Protein AF-A0A3E0KDR4-F1 (afdb_monomer_lite)

pLDDT: mean 91.27, std 8.15, range [51.09, 98.25]

Radius of gyration: 16.17 Å; chains: 1; bounding box: 34×38×41 Å

Structure (mmCIF, N/CA/C/O backbone):
data_AF-A0A3E0KDR4-F1
#
_entry.id   AF-A0A3E0KDR4-F1
#
loop_
_atom_site.group_PDB
_atom_site.id
_atom_site.type_symbol
_atom_site.label_atom_id
_atom_site.label_alt_id
_atom_site.label_comp_id
_atom_site.label_asym_id
_atom_site.label_entity_id
_atom_site.label_seq_id
_atom_site.pdbx_PDB_ins_code
_atom_site.Cartn_x
_atom_site.Cartn_y
_atom_site.Cartn_z
_atom_site.occupancy
_atom_site.B_iso_or_equiv
_atom_site.auth_seq_id
_atom_site.auth_comp_id
_atom_site.auth_asym_id
_atom_site.auth_atom_id
_atom_site.pdbx_PDB_model_num
ATOM 1 N N . PRO A 1 1 ? -8.922 3.870 -9.818 1.00 51.09 1 PRO A N 1
ATOM 2 C CA . PRO A 1 1 ? -10.010 2.883 -9.581 1.00 51.09 1 PRO A CA 1
ATOM 3 C C . PRO A 1 1 ? -9.589 1.412 -9.780 1.00 51.09 1 PRO A C 1
ATOM 5 O O . PRO A 1 1 ? -9.856 0.597 -8.906 1.00 51.09 1 PRO A O 1
ATOM 8 N N . VAL A 1 2 ? -8.924 1.059 -10.894 1.00 63.91 2 VAL A N 1
ATOM 9 C CA . VAL A 1 2 ? -8.565 -0.348 -11.201 1.00 63.91 2 VAL A CA 1
ATOM 10 C C . VAL A 1 2 ? -7.427 -0.881 -10.317 1.00 63.91 2 VAL A C 1
ATOM 12 O O . VAL A 1 2 ? -7.508 -2.007 -9.827 1.00 63.91 2 VAL A O 1
ATOM 15 N N . ARG A 1 3 ? -6.403 -0.058 -10.051 1.00 83.69 3 ARG A N 1
ATOM 16 C CA . ARG A 1 3 ? -5.236 -0.439 -9.240 1.00 83.69 3 ARG A CA 1
ATOM 17 C C . ARG A 1 3 ? -5.611 -0.789 -7.799 1.00 83.69 3 ARG A C 1
ATOM 19 O O . ARG A 1 3 ? -5.241 -1.851 -7.319 1.00 83.69 3 ARG A O 1
ATOM 26 N N . THR A 1 4 ? -6.428 0.032 -7.141 1.00 88.56 4 THR A N 1
ATOM 27 C CA . THR A 1 4 ? -6.878 -0.183 -5.752 1.00 88.56 4 THR A CA 1
ATOM 28 C C . THR A 1 4 ? -7.533 -1.550 -5.539 1.00 88.56 4 THR A C 1
ATOM 30 O O . THR A 1 4 ? -7.197 -2.254 -4.591 1.00 88.56 4 THR A O 1
ATOM 33 N N . ARG A 1 5 ? -8.410 -1.982 -6.459 1.00 92.94 5 ARG A N 1
ATOM 34 C CA . ARG A 1 5 ? -9.031 -3.316 -6.399 1.00 92.94 5 ARG A CA 1
ATOM 35 C C . ARG A 1 5 ? -7.985 -4.429 -6.479 1.00 92.94 5 ARG A C 1
ATOM 37 O O . ARG A 1 5 ? -8.076 -5.401 -5.736 1.00 92.94 5 ARG A O 1
ATOM 44 N N . ARG A 1 6 ? -7.010 -4.301 -7.382 1.00 93.88 6 ARG A N 1
ATOM 45 C CA . ARG A 1 6 ? -5.929 -5.283 -7.542 1.00 93.88 6 ARG A CA 1
ATOM 46 C C . ARG A 1 6 ? -5.075 -5.369 -6.276 1.00 93.88 6 ARG A C 1
ATOM 48 O O . ARG A 1 6 ? -4.807 -6.474 -5.819 1.00 93.88 6 ARG A O 1
ATOM 55 N N . VAL A 1 7 ? -4.728 -4.227 -5.680 1.00 96.38 7 VAL A N 1
ATOM 56 C CA . VAL A 1 7 ? -3.987 -4.181 -4.409 1.00 96.38 7 VAL A CA 1
ATOM 57 C C . VAL A 1 7 ? -4.771 -4.864 -3.290 1.00 96.38 7 VAL A C 1
ATOM 59 O O . VAL A 1 7 ? -4.200 -5.693 -2.595 1.00 96.38 7 VAL A O 1
ATOM 62 N N . ALA A 1 8 ? -6.070 -4.587 -3.145 1.00 97.44 8 ALA A N 1
ATOM 63 C CA . ALA A 1 8 ? -6.896 -5.217 -2.114 1.00 97.44 8 ALA A CA 1
ATOM 64 C C . ALA A 1 8 ? -6.986 -6.744 -2.269 1.00 97.44 8 ALA A C 1
ATOM 66 O O . ALA A 1 8 ? -6.856 -7.466 -1.284 1.00 97.44 8 ALA A O 1
ATOM 67 N N . LEU A 1 9 ? -7.143 -7.240 -3.501 1.00 97.00 9 LEU A N 1
ATOM 68 C CA . LEU A 1 9 ? -7.156 -8.680 -3.780 1.00 97.00 9 LEU A CA 1
ATOM 69 C C . LEU A 1 9 ? -5.811 -9.340 -3.459 1.00 97.00 9 LEU A C 1
ATOM 71 O O . LEU A 1 9 ? -5.785 -10.390 -2.826 1.00 97.00 9 LEU A O 1
ATOM 75 N N . ILE A 1 10 ? -4.701 -8.723 -3.868 1.00 96.50 10 ILE A N 1
ATOM 76 C CA . ILE A 1 10 ? -3.361 -9.245 -3.578 1.00 96.50 10 ILE A CA 1
ATOM 77 C C . ILE A 1 10 ? -3.099 -9.221 -2.069 1.00 96.50 10 ILE A C 1
ATOM 79 O O . ILE A 1 10 ? -2.647 -10.219 -1.524 1.00 96.50 10 ILE A O 1
ATOM 83 N N . ALA A 1 11 ? -3.426 -8.125 -1.380 1.00 97.50 11 ALA A N 1
ATOM 84 C CA . ALA A 1 11 ? -3.235 -7.997 0.063 1.00 97.50 11 ALA A CA 1
ATOM 85 C C . ALA A 1 11 ? -4.016 -9.064 0.840 1.00 97.50 11 ALA A C 1
ATOM 87 O O . ALA A 1 11 ? -3.472 -9.657 1.766 1.00 97.50 11 ALA A O 1
ATOM 88 N N . TRP A 1 12 ? -5.256 -9.346 0.427 1.00 98.19 12 TRP A N 1
ATOM 89 C CA . TRP A 1 12 ? -6.049 -10.435 0.993 1.00 98.19 12 TRP A CA 1
ATOM 90 C C . TRP A 1 12 ? -5.362 -11.793 0.811 1.00 98.19 12 TRP A C 1
ATOM 92 O O . TRP A 1 12 ? -5.123 -12.488 1.794 1.00 98.19 12 TRP A O 1
ATOM 102 N N . VAL A 1 13 ? -4.975 -12.141 -0.422 1.00 96.88 13 VAL A N 1
ATOM 103 C CA . VAL A 1 13 ? -4.317 -13.425 -0.723 1.00 96.88 13 VAL A CA 1
ATOM 104 C C . VAL A 1 13 ? -3.012 -13.592 0.059 1.00 96.88 13 VAL A C 1
ATOM 106 O O . VAL A 1 13 ? -2.765 -14.664 0.605 1.00 96.88 13 VAL A O 1
ATOM 109 N N . LEU A 1 14 ? -2.190 -12.542 0.143 1.00 95.81 14 LEU A N 1
ATOM 110 C CA . LEU A 1 14 ? -0.942 -12.575 0.906 1.00 95.81 14 LEU A CA 1
ATOM 111 C C . LEU A 1 14 ? -1.200 -12.749 2.409 1.00 95.81 14 LEU A C 1
ATOM 113 O O . LEU A 1 14 ? -0.516 -13.544 3.048 1.00 95.81 14 LEU A O 1
ATOM 117 N N . ALA A 1 15 ? -2.202 -12.061 2.966 1.00 97.00 15 ALA A N 1
ATOM 118 C CA . ALA A 1 15 ? -2.536 -12.156 4.387 1.00 97.00 15 ALA A CA 1
ATOM 119 C C . ALA A 1 15 ? -3.013 -13.565 4.766 1.00 97.00 15 ALA A C 1
ATOM 121 O O . ALA A 1 15 ? -2.550 -14.125 5.758 1.00 97.00 15 ALA A O 1
ATOM 122 N N . GLU A 1 16 ? -3.899 -14.149 3.955 1.00 97.19 16 GLU A N 1
ATOM 123 C CA . GLU A 1 16 ? -4.387 -15.519 4.145 1.00 97.19 16 GLU A CA 1
ATOM 124 C C . GLU A 1 16 ? -3.254 -16.539 4.017 1.00 97.19 16 GLU A C 1
ATOM 126 O O . GLU A 1 16 ? -3.129 -17.443 4.842 1.00 97.19 16 GLU A O 1
ATOM 131 N N . ALA A 1 17 ? -2.388 -16.377 3.012 1.00 95.06 17 ALA A N 1
ATOM 132 C CA . ALA A 1 17 ? -1.249 -17.264 2.817 1.00 95.06 17 ALA A CA 1
ATOM 133 C C . ALA A 1 17 ? -0.293 -17.226 4.017 1.00 95.06 17 ALA A C 1
ATOM 135 O O . ALA A 1 17 ? 0.139 -18.280 4.487 1.00 95.06 17 ALA A O 1
ATOM 136 N N . GLU A 1 18 ? 0.005 -16.036 4.540 1.00 95.44 18 GLU A N 1
ATOM 137 C CA . GLU A 1 18 ? 0.883 -15.872 5.698 1.00 95.44 18 GLU A CA 1
ATOM 138 C C . GLU A 1 18 ? 0.265 -16.460 6.974 1.00 95.44 18 GLU A C 1
ATOM 140 O O . GLU A 1 18 ? 0.936 -17.180 7.715 1.00 95.44 18 GLU A O 1
ATOM 145 N N . ASN A 1 19 ? -1.028 -16.227 7.210 1.00 95.25 19 ASN A N 1
ATOM 146 C CA . ASN A 1 19 ? -1.741 -16.813 8.346 1.00 95.25 19 ASN A CA 1
ATOM 147 C C . ASN A 1 19 ? -1.780 -18.348 8.261 1.00 95.25 19 ASN A C 1
ATOM 149 O O . ASN A 1 19 ? -1.576 -19.028 9.267 1.00 95.25 19 ASN A O 1
ATOM 153 N N . ALA A 1 20 ? -1.978 -18.906 7.062 1.00 93.56 20 ALA A N 1
ATOM 154 C CA . ALA A 1 20 ? -2.048 -20.349 6.851 1.00 93.56 20 ALA A CA 1
ATOM 155 C C . ALA A 1 20 ? -0.684 -21.052 6.953 1.00 93.56 20 ALA A C 1
ATOM 157 O O . ALA A 1 20 ? -0.605 -22.160 7.483 1.00 93.56 20 ALA A O 1
ATOM 158 N N . ARG A 1 21 ? 0.388 -20.446 6.422 1.00 90.56 21 ARG A N 1
ATOM 159 C CA . ARG A 1 21 ? 1.694 -21.113 6.256 1.00 90.56 21 ARG A CA 1
ATOM 160 C C . ARG A 1 21 ? 2.733 -20.716 7.297 1.00 90.56 21 ARG A C 1
ATOM 162 O O . ARG A 1 21 ? 3.553 -21.553 7.661 1.00 90.56 21 ARG A O 1
ATOM 169 N N . ALA A 1 22 ? 2.690 -19.484 7.798 1.00 80.50 22 ALA A N 1
ATOM 170 C CA . ALA A 1 22 ? 3.639 -18.982 8.791 1.00 80.50 22 ALA A CA 1
ATOM 171 C C . ALA A 1 22 ? 3.043 -18.878 10.203 1.00 80.50 22 ALA A C 1
ATOM 173 O O . ALA A 1 22 ? 3.681 -18.311 11.089 1.00 80.50 22 ALA A O 1
ATOM 174 N N . GLN A 1 23 ? 1.823 -19.400 10.412 1.00 73.94 23 GLN A N 1
ATOM 175 C CA . GLN A 1 23 ? 1.070 -19.281 11.670 1.00 73.94 23 GLN A CA 1
ATOM 176 C C . GLN A 1 23 ? 0.994 -17.829 12.171 1.00 73.94 23 GLN A C 1
ATOM 178 O O . GLN A 1 23 ? 0.998 -17.560 13.375 1.00 73.94 23 GLN A O 1
ATOM 183 N N . ALA A 1 24 ? 0.964 -16.875 11.237 1.00 78.94 24 ALA A N 1
ATOM 184 C CA . ALA A 1 24 ? 0.821 -15.473 11.571 1.00 78.94 24 ALA A CA 1
ATOM 185 C C . ALA A 1 24 ? -0.599 -15.191 12.096 1.00 78.94 24 ALA A C 1
ATOM 187 O O . ALA A 1 24 ? -1.547 -15.926 11.828 1.00 78.94 24 ALA A O 1
ATOM 188 N N . SER A 1 25 ? -0.741 -14.103 12.854 1.00 90.62 25 SER A N 1
ATOM 189 C CA . SER A 1 25 ? -2.033 -13.607 13.342 1.00 90.62 25 SER A CA 1
ATOM 190 C C . SER A 1 25 ? -2.335 -12.243 12.719 1.00 90.62 25 SER A C 1
ATOM 192 O O . SER A 1 25 ? -2.591 -11.262 13.425 1.00 90.62 25 SER A O 1
ATOM 194 N N . LEU A 1 26 ? -2.236 -12.153 11.390 1.00 95.25 26 LEU A N 1
ATOM 195 C CA . LEU A 1 26 ? -2.482 -10.915 10.659 1.00 95.25 26 LEU A CA 1
ATOM 196 C C . LEU A 1 26 ? -3.984 -10.590 10.617 1.00 95.25 26 LEU A C 1
ATOM 198 O O . LEU A 1 26 ? -4.787 -11.463 10.274 1.00 95.25 26 LEU A O 1
ATOM 202 N N . PRO A 1 27 ? -4.379 -9.334 10.899 1.00 95.94 27 PRO A N 1
ATOM 203 C CA . PRO A 1 27 ? -5.772 -8.904 10.851 1.00 95.94 27 PRO A CA 1
ATOM 204 C C . PRO A 1 27 ? -6.210 -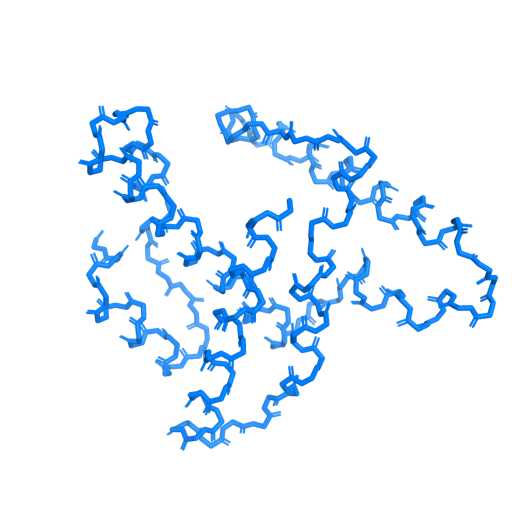8.666 9.397 1.00 95.94 27 PRO A C 1
ATOM 206 O O . PRO A 1 27 ? -6.129 -7.548 8.885 1.00 95.94 27 PRO A O 1
ATOM 209 N N . VAL A 1 28 ? -6.665 -9.727 8.727 1.00 97.38 28 VAL A N 1
ATOM 210 C CA . VAL A 1 28 ? -7.032 -9.721 7.297 1.00 97.38 28 VAL A CA 1
ATOM 211 C C . VAL A 1 28 ? -8.026 -8.602 6.957 1.00 97.38 28 VAL A C 1
ATOM 213 O O . VAL A 1 28 ? -7.797 -7.838 6.018 1.00 97.38 28 VAL A O 1
ATOM 216 N N . ASP A 1 29 ? -9.076 -8.434 7.762 1.00 97.00 29 ASP A N 1
ATOM 217 C CA . ASP A 1 29 ? -10.089 -7.390 7.558 1.00 97.00 29 ASP A CA 1
ATOM 218 C C . ASP A 1 29 ? -9.498 -5.972 7.579 1.00 97.00 29 ASP A C 1
ATOM 220 O O . ASP A 1 29 ? -9.870 -5.125 6.763 1.00 97.00 29 ASP A O 1
ATOM 224 N N . ASP A 1 30 ? -8.560 -5.701 8.494 1.00 96.75 30 ASP A N 1
ATOM 225 C CA . ASP A 1 30 ? -7.893 -4.398 8.602 1.00 96.75 30 ASP A CA 1
ATOM 226 C C . ASP A 1 30 ? -6.990 -4.137 7.389 1.00 96.75 30 ASP A C 1
ATOM 228 O O . ASP A 1 30 ? -7.022 -3.057 6.798 1.00 96.75 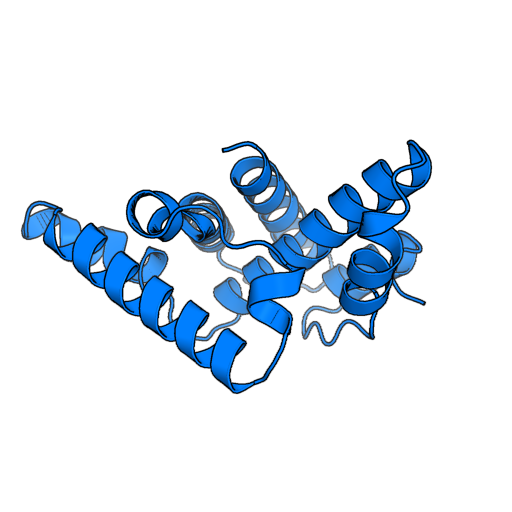30 ASP A O 1
ATOM 232 N N . ILE A 1 31 ? -6.239 -5.156 6.967 1.00 97.88 31 ILE A N 1
ATOM 233 C CA . ILE A 1 31 ? -5.371 -5.122 5.783 1.00 97.88 31 ILE A CA 1
ATOM 234 C C . ILE A 1 31 ? -6.175 -4.794 4.523 1.00 97.88 31 ILE A C 1
ATOM 236 O O . ILE A 1 31 ? -5.787 -3.917 3.747 1.00 97.88 31 ILE A O 1
ATOM 240 N N . VAL A 1 32 ? -7.312 -5.462 4.317 1.00 97.75 32 VAL A N 1
ATOM 241 C CA . VAL A 1 32 ? -8.153 -5.233 3.136 1.00 97.75 32 VAL A CA 1
ATOM 242 C C . VAL A 1 32 ? -8.736 -3.821 3.151 1.00 97.75 32 VAL A C 1
ATOM 244 O O . VAL A 1 32 ? -8.692 -3.134 2.129 1.00 97.75 32 VAL A O 1
ATOM 247 N N . ARG A 1 33 ? -9.218 -3.333 4.302 1.00 96.81 33 ARG A N 1
ATOM 248 C CA . ARG A 1 33 ? -9.728 -1.954 4.441 1.00 96.81 33 ARG A CA 1
ATOM 249 C C . ARG A 1 33 ? -8.654 -0.905 4.146 1.00 96.81 33 ARG A C 1
ATOM 251 O O . ARG A 1 33 ? -8.927 0.047 3.414 1.00 96.81 33 ARG A O 1
ATOM 258 N N . ARG A 1 34 ? -7.423 -1.106 4.633 1.00 97.19 34 ARG A N 1
ATOM 259 C CA . ARG A 1 34 ? -6.262 -0.260 4.293 1.00 97.19 34 ARG A CA 1
ATOM 260 C C . ARG A 1 34 ? -5.991 -0.255 2.794 1.00 97.19 34 ARG A C 1
ATOM 262 O O . ARG A 1 34 ? -5.879 0.811 2.195 1.00 97.19 34 ARG A O 1
ATOM 269 N N . ALA A 1 35 ? -5.940 -1.430 2.171 1.00 97.06 35 ALA A N 1
ATOM 270 C CA . ALA A 1 35 ? -5.686 -1.550 0.739 1.00 97.06 35 ALA A CA 1
ATOM 271 C C . ALA A 1 35 ? -6.771 -0.866 -0.116 1.00 97.06 35 ALA A C 1
ATOM 273 O O . ALA A 1 35 ? -6.451 -0.228 -1.120 1.00 97.06 35 ALA A O 1
ATOM 274 N N . LEU A 1 36 ? -8.040 -0.945 0.299 1.00 96.12 36 LEU A N 1
ATOM 275 C CA . LEU A 1 36 ? -9.166 -0.291 -0.376 1.00 96.12 36 LEU A CA 1
ATOM 276 C C . LEU A 1 36 ? -9.095 1.243 -0.326 1.00 96.12 36 LEU A C 1
ATOM 278 O O . LEU A 1 36 ? -9.550 1.898 -1.262 1.00 96.12 36 LEU A O 1
ATOM 282 N N . LEU A 1 37 ? -8.517 1.820 0.729 1.00 95.38 37 LEU A N 1
ATOM 283 C CA . LEU A 1 37 ? -8.398 3.274 0.901 1.00 95.38 37 LEU A CA 1
ATOM 284 C C . LEU A 1 37 ? -7.005 3.828 0.569 1.00 95.38 37 LEU A C 1
ATOM 286 O O . LEU A 1 37 ? -6.820 5.044 0.561 1.00 95.38 37 LEU A O 1
ATOM 290 N N . LEU A 1 38 ? -6.052 2.970 0.193 1.00 94.69 38 LEU A N 1
ATOM 291 C CA . LEU A 1 38 ? -4.662 3.336 -0.099 1.00 94.69 38 LEU A CA 1
ATOM 292 C C . LEU A 1 38 ? -4.527 4.499 -1.096 1.00 94.69 38 LEU A C 1
ATOM 294 O O . LEU A 1 38 ? -3.670 5.372 -0.951 1.00 94.69 38 LEU A O 1
ATOM 298 N N . GLU A 1 39 ? -5.351 4.505 -2.146 1.00 93.81 39 GLU A N 1
ATOM 299 C CA . GLU A 1 39 ? -5.326 5.543 -3.184 1.00 93.81 39 GLU A CA 1
ATOM 300 C C . GLU A 1 39 ? -6.407 6.614 -3.008 1.00 93.81 39 GLU A C 1
ATOM 302 O O . GLU A 1 39 ? -6.509 7.488 -3.865 1.00 93.81 39 GLU A O 1
ATOM 307 N N . ALA A 1 40 ? -7.168 6.608 -1.907 1.00 94.69 40 ALA A N 1
ATOM 308 C CA . ALA A 1 40 ? -8.195 7.620 -1.648 1.00 94.69 40 ALA A CA 1
ATOM 309 C C . ALA A 1 40 ? -7.667 9.068 -1.768 1.00 94.69 40 ALA A C 1
ATOM 311 O O . ALA A 1 40 ? -8.327 9.861 -2.440 1.00 94.69 40 ALA A O 1
ATOM 312 N N . PRO A 1 41 ? -6.453 9.418 -1.278 1.00 94.81 41 PRO A N 1
ATOM 313 C CA . PRO A 1 41 ? -5.899 10.771 -1.432 1.00 94.81 41 PRO A CA 1
ATOM 314 C C . PRO A 1 41 ? -5.781 11.259 -2.884 1.00 94.81 41 PRO A C 1
ATOM 316 O O . PRO A 1 41 ? -5.776 12.467 -3.123 1.00 94.81 41 PRO A O 1
ATOM 319 N N . LYS A 1 42 ? -5.745 10.348 -3.871 1.00 93.94 42 LYS A N 1
ATOM 320 C CA . LYS A 1 42 ? -5.719 10.714 -5.296 1.00 93.94 42 LYS A CA 1
ATOM 321 C C . LYS A 1 42 ? -6.996 11.396 -5.777 1.00 93.94 42 LYS A C 1
ATOM 323 O O . LYS A 1 42 ? -6.959 12.035 -6.823 1.00 93.94 42 LYS A O 1
ATOM 328 N N . ALA A 1 43 ? -8.100 11.290 -5.036 1.00 92.94 43 ALA A N 1
ATOM 329 C CA . ALA A 1 43 ? -9.307 12.063 -5.318 1.00 92.94 43 ALA A CA 1
ATOM 330 C C . ALA A 1 43 ? -9.049 13.580 -5.262 1.00 92.94 43 ALA A C 1
ATOM 332 O O . ALA A 1 43 ? -9.687 14.325 -5.995 1.00 92.94 43 ALA A O 1
ATOM 333 N N . ILE A 1 44 ? -8.087 14.013 -4.437 1.00 94.56 44 ILE A N 1
ATOM 334 C CA . ILE A 1 44 ? -7.676 15.416 -4.306 1.00 94.56 44 ILE A CA 1
ATOM 335 C C . ILE A 1 44 ? -6.408 15.688 -5.123 1.00 94.56 44 ILE A C 1
ATOM 337 O O . ILE A 1 44 ? -6.351 16.662 -5.866 1.00 94.56 44 ILE A O 1
ATOM 341 N N . THR A 1 45 ? -5.381 14.834 -5.024 1.00 93.69 45 THR A N 1
ATOM 342 C CA . THR A 1 45 ? -4.081 15.113 -5.670 1.00 93.69 45 THR A CA 1
ATOM 343 C C . THR A 1 45 ? -4.054 14.848 -7.174 1.00 93.69 45 THR A C 1
ATOM 345 O O . THR A 1 45 ? -3.091 15.229 -7.835 1.00 93.69 45 THR A O 1
ATOM 348 N N . GLY A 1 46 ? -5.038 14.120 -7.710 1.00 91.94 46 GLY A N 1
ATOM 349 C CA . GLY A 1 46 ? -4.911 13.469 -9.011 1.00 91.94 46 GLY A CA 1
ATOM 350 C C . GLY A 1 46 ? -3.843 12.369 -9.004 1.00 91.94 46 GLY A C 1
ATOM 351 O O . GLY A 1 46 ? -3.263 12.035 -7.961 1.00 91.94 46 GLY A O 1
ATOM 352 N N . ASP A 1 47 ? -3.590 11.776 -10.173 1.00 90.25 47 ASP A N 1
ATOM 353 C CA . ASP A 1 47 ? -2.490 10.824 -10.331 1.00 90.25 47 ASP A CA 1
ATOM 354 C C . ASP A 1 47 ? -1.193 11.550 -10.688 1.00 90.25 47 ASP A C 1
ATOM 356 O O . ASP A 1 47 ? -1.163 12.433 -11.543 1.00 90.25 47 ASP A O 1
ATOM 360 N N . ILE A 1 48 ? -0.110 11.147 -10.032 1.00 89.44 48 ILE A N 1
ATOM 361 C CA . ILE A 1 48 ? 1.228 11.676 -10.285 1.00 89.44 48 ILE A CA 1
ATOM 362 C C . ILE A 1 48 ? 2.031 10.546 -10.910 1.00 89.44 48 ILE A C 1
ATOM 364 O O . ILE A 1 48 ? 2.191 9.476 -10.304 1.00 89.44 48 ILE A O 1
ATOM 368 N N . LEU A 1 49 ? 2.525 10.788 -12.125 1.00 86.75 49 LEU A N 1
ATOM 369 C CA . LEU A 1 49 ? 3.258 9.801 -12.911 1.00 86.75 49 LEU A CA 1
ATOM 370 C C . LEU A 1 49 ? 4.478 9.283 -12.147 1.00 86.75 49 LEU A C 1
ATOM 372 O O . LEU A 1 49 ? 5.102 10.003 -11.362 1.00 86.75 49 LEU A O 1
ATOM 376 N N . TYR A 1 50 ? 4.822 8.015 -12.385 1.00 85.12 50 TYR A N 1
ATOM 377 C CA . TYR A 1 50 ? 5.976 7.379 -11.749 1.00 85.12 50 TYR A CA 1
ATOM 378 C C . TYR A 1 50 ? 7.265 8.171 -12.006 1.00 85.12 50 TYR A C 1
ATOM 380 O O . TYR A 1 50 ? 7.933 8.569 -11.062 1.00 85.12 50 TYR A O 1
ATOM 388 N N . VAL A 1 51 ? 7.541 8.531 -13.260 1.00 85.31 51 VAL A N 1
ATOM 389 C CA . VAL A 1 51 ? 8.738 9.315 -13.615 1.00 85.31 51 VAL A CA 1
ATOM 390 C C . VAL A 1 51 ? 8.807 10.668 -12.906 1.00 85.31 51 VAL A C 1
ATOM 392 O O . VAL A 1 51 ? 9.889 11.125 -12.565 1.00 85.31 51 VAL A O 1
ATOM 395 N N . THR A 1 52 ? 7.661 11.300 -12.635 1.00 88.38 52 THR A N 1
ATOM 396 C CA . THR A 1 52 ? 7.606 12.585 -11.929 1.00 88.38 52 THR A CA 1
ATOM 397 C C . THR A 1 52 ? 7.867 12.407 -10.439 1.00 88.38 52 THR A C 1
ATOM 399 O O . THR A 1 52 ? 8.642 13.167 -9.864 1.00 88.38 52 THR A O 1
ATOM 402 N N . LYS A 1 53 ? 7.252 11.400 -9.797 1.00 87.56 53 LYS A N 1
ATOM 403 C CA . LYS A 1 53 ? 7.434 11.178 -8.352 1.00 87.56 53 LYS A CA 1
ATOM 404 C C . LYS A 1 53 ? 8.843 10.695 -8.005 1.00 87.56 53 LYS A C 1
ATOM 406 O O . LYS A 1 53 ? 9.311 10.989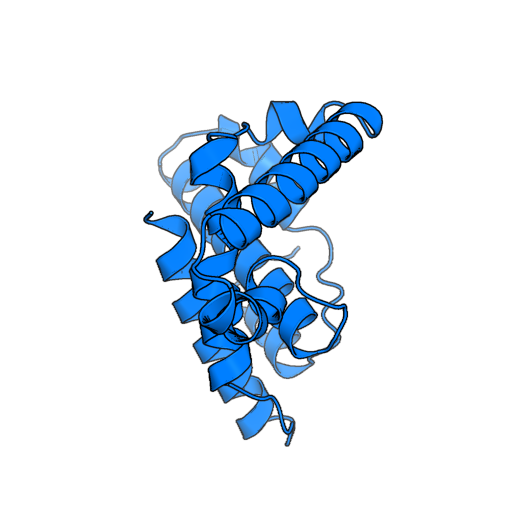 -6.913 1.00 87.56 53 LYS A O 1
ATOM 411 N N . THR A 1 54 ? 9.514 9.981 -8.912 1.00 85.56 54 THR A N 1
ATOM 412 C CA . THR A 1 54 ? 10.862 9.432 -8.689 1.00 85.56 54 THR A CA 1
ATOM 413 C C . THR A 1 54 ? 11.978 10.252 -9.339 1.00 85.56 54 THR A C 1
ATOM 415 O O . THR A 1 54 ? 13.126 9.820 -9.315 1.00 85.56 54 THR A O 1
ATOM 418 N N . ALA A 1 55 ? 11.679 11.430 -9.901 1.00 89.62 55 ALA A N 1
ATOM 419 C CA . ALA A 1 55 ? 12.674 12.269 -10.575 1.00 89.62 55 ALA A CA 1
ATOM 420 C C . ALA A 1 55 ? 13.794 12.760 -9.638 1.00 89.62 55 ALA A C 1
ATOM 422 O O . ALA A 1 55 ? 14.924 12.961 -10.074 1.00 89.62 55 ALA A O 1
ATOM 423 N N . SER A 1 56 ? 13.488 12.973 -8.355 1.00 93.12 56 SER A N 1
ATOM 424 C CA . SER A 1 56 ? 14.471 13.320 -7.326 1.00 93.12 56 SER A CA 1
ATOM 425 C C . SER A 1 56 ? 13.936 13.012 -5.919 1.00 93.12 56 SER A C 1
ATOM 427 O O . SER A 1 56 ? 12.719 12.896 -5.733 1.00 93.12 56 SER A O 1
ATOM 429 N N . PRO A 1 57 ? 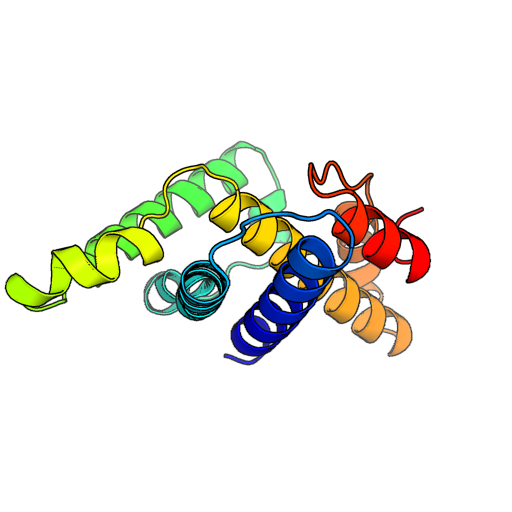14.807 12.938 -4.893 1.00 93.94 57 PRO A N 1
ATOM 430 C CA . PRO A 1 57 ? 14.366 12.815 -3.503 1.00 93.94 57 PRO A CA 1
ATOM 431 C C . PRO A 1 57 ? 13.451 13.962 -3.047 1.00 93.94 57 PRO A C 1
ATOM 433 O O . PRO A 1 57 ? 12.545 13.739 -2.245 1.00 93.94 57 PRO A O 1
ATOM 436 N N . ASP A 1 58 ? 13.659 15.180 -3.558 1.00 95.62 58 ASP A N 1
ATOM 437 C CA . ASP A 1 58 ? 12.797 16.334 -3.267 1.00 95.62 58 ASP A CA 1
ATOM 438 C C . ASP A 1 58 ? 11.404 16.179 -3.874 1.00 95.62 58 ASP A C 1
ATOM 440 O O . ASP A 1 58 ? 10.408 16.429 -3.195 1.00 95.62 58 ASP A O 1
ATOM 444 N N . MET A 1 59 ? 11.325 15.701 -5.120 1.00 94.00 59 MET A N 1
ATOM 445 C CA . MET A 1 59 ? 10.049 15.410 -5.774 1.00 94.00 59 MET A CA 1
ATOM 446 C C . MET A 1 59 ? 9.274 14.341 -5.004 1.00 94.00 59 MET A C 1
ATOM 448 O O . MET A 1 59 ? 8.088 14.522 -4.728 1.00 94.00 59 MET A O 1
ATOM 452 N N . LEU A 1 60 ? 9.951 13.269 -4.582 1.00 92.00 60 LEU A N 1
ATOM 453 C CA . LEU A 1 60 ? 9.332 12.207 -3.794 1.00 92.00 60 LEU A CA 1
ATOM 454 C C . LEU A 1 60 ? 8.779 12.740 -2.464 1.00 92.00 60 LEU A C 1
ATOM 456 O O . LEU A 1 60 ? 7.627 12.468 -2.120 1.00 92.00 60 LEU A O 1
ATOM 460 N N . ARG A 1 61 ? 9.563 13.554 -1.741 1.00 95.00 61 ARG A N 1
ATOM 461 C CA . ARG A 1 61 ? 9.112 14.217 -0.505 1.00 95.00 61 ARG A CA 1
ATOM 462 C C . ARG A 1 61 ? 7.909 15.124 -0.745 1.00 95.00 61 ARG A C 1
ATOM 464 O O . ARG A 1 61 ? 6.971 15.099 0.048 1.00 95.00 61 ARG A O 1
ATOM 471 N N . GLY A 1 62 ? 7.921 15.910 -1.820 1.00 95.62 62 GLY A N 1
ATOM 472 C CA . GLY A 1 62 ? 6.815 16.796 -2.182 1.00 95.62 62 GLY A CA 1
ATOM 473 C C . GLY A 1 62 ? 5.522 16.028 -2.456 1.00 95.62 62 GLY A C 1
ATOM 474 O O . GLY A 1 62 ? 4.466 16.389 -1.935 1.00 95.62 62 GLY A O 1
ATOM 475 N N . VAL A 1 63 ? 5.612 14.921 -3.199 1.00 94.12 63 VAL A N 1
ATOM 476 C CA . VAL A 1 63 ? 4.476 14.023 -3.459 1.00 94.12 63 VAL A CA 1
ATOM 477 C C . VAL A 1 63 ? 3.928 13.435 -2.161 1.00 94.12 63 VAL A C 1
ATOM 479 O O . VAL A 1 63 ? 2.714 13.446 -1.955 1.00 94.12 63 VAL A O 1
ATOM 482 N N . GLU A 1 64 ? 4.794 12.970 -1.262 1.00 92.81 64 GLU A N 1
ATOM 483 C CA . GLU A 1 64 ? 4.362 12.403 0.019 1.00 92.81 64 GLU A CA 1
ATOM 484 C C . GLU A 1 64 ? 3.689 13.453 0.916 1.00 92.81 64 GLU A C 1
ATOM 486 O O . GLU A 1 64 ? 2.635 13.209 1.505 1.00 92.81 64 GLU A O 1
ATOM 491 N N . GLN A 1 65 ? 4.224 14.675 0.955 1.00 95.44 65 GLN A N 1
ATOM 492 C CA . GLN A 1 65 ? 3.595 15.783 1.674 1.00 95.44 65 GLN A CA 1
ATOM 493 C C . GLN A 1 65 ? 2.223 16.146 1.095 1.00 95.44 65 GLN A C 1
ATOM 495 O O . GLN A 1 65 ? 1.288 16.390 1.863 1.00 95.44 65 GLN A O 1
ATOM 500 N N . ALA A 1 66 ? 2.086 16.171 -0.233 1.00 95.19 66 ALA A N 1
ATOM 501 C CA . ALA A 1 66 ? 0.812 16.425 -0.898 1.00 95.19 66 ALA A CA 1
ATOM 502 C C . ALA A 1 66 ? -0.216 15.333 -0.566 1.00 95.19 66 ALA A C 1
ATOM 504 O O . ALA A 1 66 ? -1.335 15.654 -0.166 1.00 95.19 66 ALA A O 1
ATOM 505 N N . ARG A 1 67 ? 0.178 14.052 -0.623 1.00 94.25 67 ARG A N 1
ATOM 506 C CA . ARG A 1 67 ? -0.687 12.931 -0.216 1.00 94.25 67 ARG A CA 1
ATOM 507 C C . ARG A 1 67 ? -1.095 13.028 1.248 1.00 94.25 67 ARG A C 1
ATOM 509 O O . ARG A 1 67 ? -2.270 12.877 1.554 1.00 94.25 67 ARG A O 1
ATOM 516 N N . SER A 1 68 ? -0.160 13.350 2.140 1.00 95.31 68 SER A N 1
ATOM 517 C CA . SER A 1 68 ? -0.433 13.520 3.570 1.00 95.31 68 SER A CA 1
ATOM 518 C C . SER A 1 68 ? -1.430 14.655 3.849 1.00 95.31 68 SER A C 1
ATOM 520 O O . SER A 1 68 ? -2.279 14.530 4.733 1.00 95.31 68 SER A O 1
ATOM 522 N N . ARG A 1 69 ? -1.349 15.765 3.100 1.00 97.06 69 ARG A N 1
ATOM 523 C CA . ARG A 1 69 ? -2.325 16.867 3.173 1.00 97.06 69 ARG A CA 1
ATOM 524 C C . ARG A 1 69 ? -3.697 16.423 2.671 1.00 97.06 69 ARG A C 1
ATOM 526 O O . ARG A 1 69 ? -4.662 16.586 3.406 1.00 97.06 69 ARG A O 1
ATOM 533 N N . ALA A 1 70 ? -3.758 15.789 1.503 1.00 97.19 70 ALA A N 1
ATOM 534 C CA . ALA A 1 70 ? -4.999 15.261 0.942 1.00 97.19 70 ALA A CA 1
ATOM 535 C C . ALA A 1 70 ? -5.671 14.225 1.861 1.00 97.19 70 ALA A C 1
ATOM 537 O O . ALA A 1 70 ? -6.882 14.249 2.034 1.00 97.19 70 ALA A O 1
ATOM 538 N N . SER A 1 71 ? -4.902 13.352 2.517 1.00 96.94 71 SER A N 1
ATOM 539 C CA . SER A 1 71 ? -5.426 12.426 3.528 1.00 96.94 71 SER A CA 1
ATOM 540 C C . SER A 1 71 ? -6.098 13.137 4.704 1.00 96.94 71 SER A C 1
ATOM 542 O O . SER A 1 71 ? -7.112 12.655 5.200 1.00 96.94 71 SER A O 1
ATOM 544 N N . ARG A 1 72 ? -5.523 14.253 5.181 1.00 97.00 72 ARG A N 1
ATOM 545 C CA . ARG A 1 72 ? -6.132 15.058 6.253 1.00 97.00 72 ARG A CA 1
ATOM 546 C C . ARG A 1 72 ? -7.406 15.728 5.766 1.00 97.00 72 ARG A C 1
ATOM 548 O O . ARG A 1 72 ? -8.424 15.606 6.423 1.00 97.00 72 ARG A O 1
ATOM 555 N N . GLU A 1 73 ? -7.357 16.335 4.589 1.00 97.62 73 GLU A N 1
ATOM 556 C CA . GLU A 1 73 ? -8.512 17.005 3.998 1.00 97.62 73 GLU A CA 1
ATOM 557 C C . GLU A 1 73 ? -9.686 16.036 3.787 1.00 97.62 73 GLU A C 1
ATOM 559 O O . GLU A 1 73 ? -10.801 16.332 4.198 1.00 97.62 73 GLU A O 1
ATOM 564 N N . LEU A 1 74 ? -9.434 14.829 3.262 1.00 97.19 74 LEU A N 1
ATOM 565 C CA . LEU A 1 74 ? -10.461 13.786 3.143 1.00 97.19 74 LEU A CA 1
ATOM 566 C C . LEU A 1 74 ? -11.058 13.373 4.489 1.00 97.19 74 LEU A C 1
ATOM 568 O O . LEU A 1 74 ? -12.246 13.072 4.560 1.00 97.19 74 LEU A O 1
ATOM 572 N N . LEU A 1 75 ? -10.241 13.318 5.541 1.00 97.44 75 LEU A N 1
ATOM 573 C CA . LEU A 1 75 ? -10.712 12.983 6.880 1.00 97.44 75 LEU A CA 1
ATOM 574 C C . LEU A 1 75 ? -11.585 14.110 7.448 1.00 97.44 75 LEU A C 1
ATOM 576 O O . LEU A 1 75 ? -12.650 13.829 7.987 1.00 97.44 75 LEU A O 1
ATOM 580 N N . ASP A 1 76 ? -11.173 15.364 7.265 1.00 97.50 76 ASP A N 1
ATOM 581 C CA . ASP A 1 76 ? -11.889 16.552 7.740 1.00 97.50 76 ASP A CA 1
ATOM 582 C C . ASP A 1 76 ? -13.218 16.776 6.992 1.00 97.50 76 ASP A C 1
ATOM 584 O O . ASP A 1 76 ? -14.137 17.389 7.532 1.00 97.50 76 ASP A O 1
ATOM 588 N N . MET A 1 77 ? -13.352 16.242 5.771 1.00 97.00 77 MET A N 1
ATOM 589 C CA . MET A 1 77 ? -14.611 16.227 5.013 1.00 97.00 77 MET A CA 1
ATOM 590 C C . MET A 1 77 ? -15.662 15.259 5.584 1.00 97.00 77 MET A C 1
ATOM 592 O O . MET A 1 77 ? -16.839 15.369 5.234 1.00 97.00 77 MET A O 1
ATOM 596 N N . LEU A 1 78 ? -15.273 14.295 6.426 1.00 97.25 78 LEU A N 1
ATOM 597 C CA . LEU A 1 78 ? -16.219 13.368 7.047 1.00 97.25 78 LEU A CA 1
ATOM 598 C C . LEU A 1 78 ? -16.916 14.018 8.255 1.00 97.25 78 LEU A C 1
ATOM 600 O O . LEU A 1 78 ? -16.277 14.777 8.993 1.00 97.25 78 LEU A O 1
ATOM 604 N N . PRO A 1 79 ? -18.188 13.655 8.529 1.00 98.25 79 PRO A N 1
ATOM 605 C CA . PRO A 1 79 ? -18.842 13.981 9.793 1.00 98.25 79 PRO A CA 1
ATOM 606 C C . PRO A 1 79 ? -17.945 13.625 10.994 1.00 98.25 79 PRO A C 1
ATOM 608 O O . PRO A 1 79 ? -17.339 12.544 10.972 1.00 98.25 79 PRO A O 1
ATOM 611 N N . PRO A 1 80 ? -17.837 14.486 12.029 1.00 97.69 80 PRO A N 1
ATOM 612 C CA . PRO A 1 80 ? -16.911 14.291 13.150 1.00 97.69 80 PRO A CA 1
ATOM 613 C C . PRO A 1 80 ? -16.989 12.907 13.807 1.00 97.69 80 PRO A C 1
ATOM 615 O O . PRO A 1 80 ? -15.968 12.332 14.178 1.00 97.69 80 PRO A O 1
ATOM 618 N N . GLU A 1 81 ? -18.185 12.334 13.899 1.00 97.75 81 GLU A N 1
ATOM 619 C CA . GLU A 1 81 ? -18.450 11.010 14.461 1.00 97.75 81 GLU A CA 1
ATOM 620 C C . GLU A 1 81 ? -17.866 9.848 13.637 1.00 97.75 81 GLU A C 1
ATOM 622 O O . GLU A 1 81 ? -17.602 8.778 14.186 1.00 97.75 81 GLU A O 1
ATOM 627 N N . LEU A 1 82 ? -17.623 10.045 12.336 1.00 97.44 82 LEU A N 1
ATOM 628 C CA . LEU A 1 82 ? -17.042 9.033 11.448 1.00 97.44 82 LEU A CA 1
ATOM 629 C C . LEU A 1 82 ? -15.518 9.134 11.351 1.00 97.44 82 LEU A C 1
ATOM 631 O O . LEU A 1 82 ? -14.866 8.141 11.027 1.00 97.44 82 LEU A O 1
ATOM 635 N N . GLN A 1 83 ? -14.928 10.293 11.654 1.00 97.75 83 GLN A N 1
ATOM 636 C CA . GLN A 1 83 ? -13.482 10.502 11.528 1.00 97.75 83 GLN A CA 1
ATOM 637 C C . GLN A 1 83 ? -12.648 9.441 12.273 1.00 97.75 83 GLN A C 1
ATOM 639 O O . GLN A 1 83 ? -11.728 8.887 11.662 1.00 97.75 83 GLN A O 1
ATOM 644 N N . PRO A 1 84 ? -12.967 9.044 13.525 1.00 97.44 84 PRO A N 1
ATOM 645 C CA . PRO A 1 84 ? -12.197 8.014 14.223 1.00 97.44 84 PRO A CA 1
ATOM 646 C C . PRO A 1 84 ? -12.178 6.660 13.500 1.00 97.44 84 PRO A C 1
ATOM 648 O O . PRO A 1 84 ? -11.171 5.958 13.550 1.00 97.44 84 PRO A O 1
ATOM 651 N N . ALA A 1 85 ? -13.258 6.303 12.796 1.00 96.38 85 ALA A N 1
ATOM 652 C CA . ALA A 1 85 ? -13.365 5.029 12.088 1.00 96.38 85 ALA A CA 1
ATOM 653 C C . ALA A 1 85 ? -12.523 4.984 10.800 1.00 96.38 85 ALA A C 1
ATOM 655 O O . ALA A 1 85 ? -12.069 3.912 10.405 1.00 96.38 85 ALA A O 1
ATOM 656 N N . PHE A 1 86 ? -12.294 6.131 10.150 1.00 96.88 86 PHE A N 1
ATOM 657 C CA . PHE A 1 86 ? -11.541 6.217 8.890 1.00 96.88 86 PHE A CA 1
ATOM 658 C C . PHE A 1 86 ? -10.089 6.672 9.066 1.00 96.88 86 PHE A C 1
ATOM 660 O O . PHE A 1 86 ? -9.253 6.405 8.197 1.00 96.88 86 PHE A O 1
ATOM 667 N N . ALA A 1 87 ? -9.761 7.313 10.191 1.00 96.38 87 ALA A N 1
ATOM 668 C CA . ALA A 1 87 ? -8.415 7.798 10.480 1.00 96.38 87 ALA A CA 1
ATOM 669 C C . ALA A 1 87 ? -7.314 6.726 10.310 1.00 96.38 87 ALA A C 1
ATOM 671 O O . ALA A 1 87 ? -6.311 7.046 9.670 1.00 96.38 87 ALA A O 1
ATOM 672 N N . PRO A 1 88 ? -7.479 5.460 10.759 1.00 95.56 88 PRO A N 1
ATOM 673 C CA . PRO A 1 88 ? -6.450 4.428 10.586 1.00 95.56 88 PRO A CA 1
ATOM 674 C C . PRO A 1 88 ? -6.162 4.054 9.127 1.00 95.56 88 PRO A C 1
ATOM 676 O O . PRO A 1 88 ? -5.108 3.490 8.844 1.00 95.56 88 PRO A O 1
ATOM 679 N N . TYR A 1 89 ? -7.086 4.349 8.210 1.00 95.75 89 TYR A N 1
ATOM 680 C CA . TYR A 1 89 ? -6.989 3.981 6.798 1.00 95.75 89 TYR A CA 1
ATOM 681 C C . TYR A 1 89 ? -6.544 5.149 5.916 1.00 95.75 89 TYR A C 1
ATOM 683 O O . TYR A 1 89 ? -5.805 4.949 4.957 1.00 95.75 89 TYR A O 1
ATOM 691 N N . LEU A 1 90 ? -6.962 6.375 6.249 1.00 95.56 90 LEU A N 1
ATOM 692 C CA . LEU A 1 90 ? -6.522 7.590 5.553 1.00 95.56 90 LEU A CA 1
ATOM 693 C C . LEU A 1 90 ? -5.157 8.078 6.051 1.00 95.56 90 LEU A C 1
ATOM 695 O O . LEU A 1 90 ? -4.418 8.726 5.308 1.00 95.56 90 LEU A O 1
ATOM 699 N N . ARG A 1 91 ? -4.810 7.765 7.303 1.00 94.00 91 ARG A N 1
ATOM 700 C CA . ARG A 1 91 ? -3.536 8.100 7.947 1.00 94.00 91 ARG A CA 1
ATOM 701 C C . ARG A 1 91 ? -2.957 6.853 8.627 1.00 94.00 91 ARG A C 1
ATOM 703 O O . ARG A 1 91 ? -2.921 6.788 9.858 1.00 94.00 91 ARG A O 1
ATOM 710 N N . PRO A 1 92 ? -2.533 5.851 7.842 1.00 89.50 92 PRO A N 1
ATOM 711 C CA . PRO A 1 92 ? -2.074 4.591 8.394 1.00 89.50 92 PRO A CA 1
ATOM 712 C C . PRO A 1 92 ? -0.830 4.768 9.263 1.00 89.50 92 PRO A C 1
ATOM 714 O O . PRO A 1 92 ? 0.119 5.466 8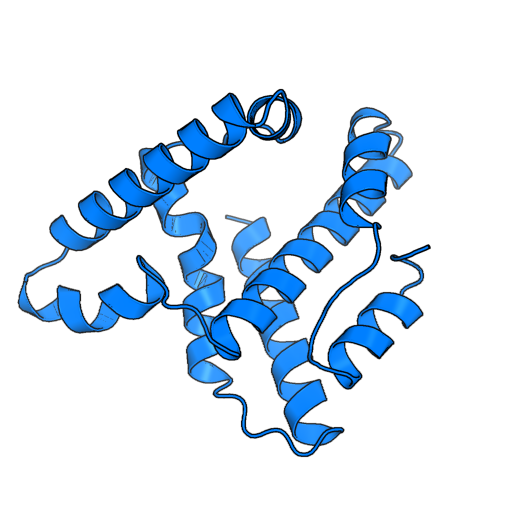.908 1.00 89.50 92 PRO A O 1
ATOM 717 N N . LEU A 1 93 ? -0.841 4.101 10.417 1.00 89.56 93 LEU A N 1
ATOM 718 C CA . LEU A 1 93 ? 0.334 3.970 11.270 1.00 89.56 93 LEU A CA 1
ATOM 719 C C . LEU A 1 93 ? 1.225 2.812 10.792 1.00 89.56 93 LEU A C 1
ATOM 721 O O . LEU A 1 93 ? 0.697 1.810 10.295 1.00 89.56 93 LEU A O 1
ATOM 725 N N . PRO A 1 94 ? 2.554 2.904 10.988 1.00 92.94 94 PRO A N 1
ATOM 726 C CA . PRO A 1 94 ? 3.465 1.800 10.715 1.00 92.94 94 PRO A CA 1
ATOM 727 C C . PRO A 1 94 ? 3.072 0.536 11.488 1.00 92.94 94 PRO A C 1
ATOM 729 O O . PRO A 1 94 ? 2.750 0.590 12.673 1.00 92.94 94 PRO A O 1
ATOM 732 N N . GLY A 1 95 ? 3.140 -0.621 10.834 1.00 93.94 95 GLY A N 1
ATOM 733 C CA . GLY A 1 95 ? 2.771 -1.897 11.442 1.00 93.94 95 GLY A CA 1
ATOM 734 C C . GLY A 1 95 ? 2.825 -3.047 10.444 1.00 93.94 95 GLY A C 1
ATOM 735 O O . GLY A 1 95 ? 3.134 -2.840 9.273 1.00 93.94 95 GLY A O 1
ATOM 736 N N . GLN A 1 96 ? 2.536 -4.267 10.902 1.00 94.25 96 GLN A N 1
ATOM 737 C CA . GLN A 1 96 ? 2.512 -5.442 10.022 1.00 94.25 96 GLN A CA 1
ATOM 738 C C . GLN A 1 96 ? 1.449 -5.305 8.925 1.00 94.25 96 GLN A C 1
ATOM 740 O O . GLN A 1 96 ? 1.765 -5.514 7.759 1.00 94.25 96 GLN A O 1
ATOM 745 N N . ALA A 1 97 ? 0.235 -4.872 9.279 1.00 95.50 97 ALA A N 1
ATOM 746 C CA . ALA A 1 97 ? -0.838 -4.664 8.310 1.00 95.50 97 ALA A CA 1
ATOM 747 C C . ALA A 1 97 ? -0.435 -3.673 7.206 1.00 95.50 97 ALA A C 1
ATOM 749 O O . ALA A 1 97 ? -0.592 -3.964 6.026 1.00 95.50 97 ALA A O 1
ATOM 750 N N . GLU A 1 98 ? 0.158 -2.536 7.585 1.00 95.25 98 GLU A N 1
ATOM 751 C CA . GLU A 1 98 ? 0.633 -1.541 6.621 1.00 95.25 98 GLU A CA 1
ATOM 752 C C . GLU A 1 98 ? 1.755 -2.089 5.733 1.00 95.25 98 GLU A C 1
ATOM 754 O O . GLU A 1 98 ? 1.712 -1.920 4.519 1.00 95.25 98 GLU A O 1
ATOM 759 N N . ARG A 1 99 ? 2.731 -2.805 6.309 1.00 94.75 99 ARG A N 1
ATOM 760 C CA . ARG A 1 99 ? 3.816 -3.423 5.529 1.00 94.75 99 ARG A CA 1
ATOM 761 C C . ARG A 1 99 ? 3.283 -4.402 4.485 1.00 94.75 99 ARG A C 1
ATOM 763 O O . ARG A 1 99 ? 3.717 -4.346 3.341 1.00 94.75 99 ARG A O 1
ATOM 770 N N . LEU A 1 100 ? 2.303 -5.230 4.845 1.00 95.88 100 LEU A N 1
ATOM 771 C CA . LEU A 1 100 ? 1.714 -6.182 3.906 1.00 95.88 100 LEU A CA 1
ATOM 772 C C . LEU A 1 100 ? 0.954 -5.467 2.773 1.00 95.88 100 LEU A C 1
ATOM 774 O O . LEU A 1 100 ? 1.018 -5.882 1.617 1.00 95.88 100 LEU A O 1
ATOM 778 N N . VAL A 1 101 ? 0.270 -4.356 3.072 1.00 96.75 101 VAL A N 1
ATOM 779 C CA . VAL A 1 101 ? -0.383 -3.521 2.047 1.00 96.75 101 VAL A CA 1
ATOM 780 C C . VAL A 1 101 ? 0.645 -2.894 1.102 1.00 96.75 101 VAL A C 1
ATOM 782 O O . VAL A 1 101 ? 0.393 -2.822 -0.103 1.00 96.75 101 VAL A O 1
ATOM 785 N N . GLN A 1 102 ? 1.812 -2.480 1.605 1.00 93.69 102 GLN A N 1
ATOM 786 C CA . GLN A 1 102 ? 2.901 -1.978 0.762 1.00 93.69 102 GLN A CA 1
ATOM 787 C C . GLN A 1 102 ? 3.487 -3.079 -0.133 1.00 93.69 102 GLN A C 1
ATOM 789 O O . GLN A 1 102 ? 3.660 -2.845 -1.331 1.00 93.69 102 GLN A O 1
ATOM 794 N N . ASP A 1 103 ? 3.692 -4.290 0.394 1.00 94.06 103 ASP A N 1
ATOM 795 C CA . ASP A 1 103 ? 4.119 -5.455 -0.397 1.00 94.06 103 ASP A CA 1
ATOM 796 C C . ASP A 1 103 ? 3.105 -5.772 -1.510 1.00 94.06 103 ASP A C 1
ATOM 798 O O . ASP A 1 103 ? 3.471 -5.926 -2.679 1.00 94.06 103 ASP A O 1
ATOM 802 N N . ALA A 1 104 ? 1.809 -5.765 -1.186 1.00 95.06 104 ALA A N 1
ATOM 803 C CA . ALA A 1 104 ? 0.737 -5.962 -2.159 1.00 95.06 104 ALA A CA 1
ATOM 804 C C . ALA A 1 104 ? 0.676 -4.847 -3.219 1.00 95.06 104 ALA A C 1
ATOM 806 O O . ALA A 1 104 ? 0.489 -5.120 -4.407 1.00 95.06 104 ALA A O 1
ATOM 807 N N . SER A 1 105 ? 0.848 -3.587 -2.809 1.00 94.00 105 SER A N 1
ATOM 808 C CA . SER A 1 105 ? 0.879 -2.410 -3.691 1.00 94.00 105 SER A CA 1
ATOM 809 C C . SER A 1 105 ? 2.045 -2.465 -4.676 1.00 94.00 105 SER A C 1
ATOM 811 O O . SER A 1 105 ? 1.886 -2.142 -5.862 1.00 94.00 105 SER A O 1
ATOM 813 N N . ARG A 1 106 ? 3.206 -2.920 -4.195 1.00 91.06 106 ARG A N 1
ATOM 814 C CA . ARG A 1 106 ? 4.398 -3.152 -5.005 1.00 91.06 106 ARG A CA 1
ATOM 815 C C . ARG A 1 106 ? 4.167 -4.270 -6.013 1.00 91.06 106 ARG A C 1
ATOM 817 O O . ARG A 1 106 ? 4.342 -4.035 -7.204 1.00 91.06 106 ARG A O 1
ATOM 824 N N . LEU A 1 107 ? 3.700 -5.437 -5.563 1.00 91.88 107 LEU A N 1
ATOM 825 C CA . LEU A 1 107 ? 3.413 -6.579 -6.434 1.00 91.88 107 LEU A CA 1
ATOM 826 C C . LEU A 1 107 ? 2.376 -6.228 -7.515 1.00 91.88 107 LEU A C 1
ATOM 828 O O . LEU A 1 107 ? 2.568 -6.562 -8.684 1.00 91.88 107 LEU A O 1
ATOM 832 N N . ALA A 1 108 ? 1.318 -5.491 -7.161 1.00 92.88 108 ALA A N 1
ATOM 833 C CA . ALA A 1 108 ? 0.350 -4.983 -8.133 1.00 92.88 108 ALA A CA 1
ATO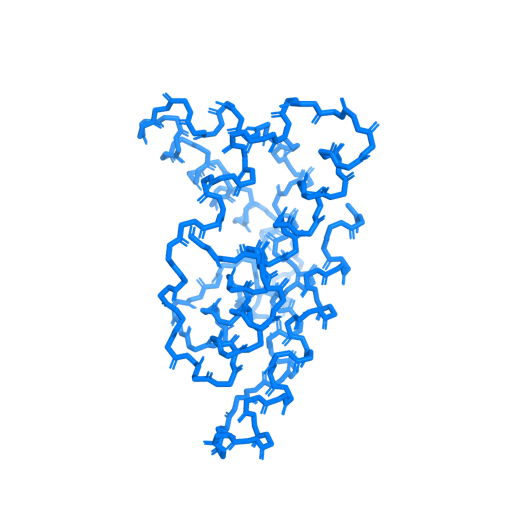M 834 C C . ALA A 1 108 ? 1.017 -4.101 -9.201 1.00 92.88 108 ALA A C 1
ATOM 836 O O . ALA A 1 108 ? 0.729 -4.258 -10.387 1.00 92.88 108 ALA A O 1
ATOM 837 N N . GLY A 1 109 ? 1.926 -3.211 -8.786 1.00 90.88 109 GLY A N 1
ATOM 838 C CA . GLY A 1 109 ? 2.711 -2.371 -9.691 1.00 90.88 109 GLY A CA 1
ATOM 839 C C . GLY A 1 109 ? 3.642 -3.178 -10.601 1.00 90.88 109 GLY A C 1
ATOM 840 O O . GLY A 1 109 ? 3.703 -2.894 -11.794 1.00 90.88 109 GLY A O 1
ATOM 841 N N . CYS A 1 110 ? 4.311 -4.213 -10.078 1.00 90.62 110 CYS A N 1
ATOM 842 C CA . CYS A 1 110 ? 5.144 -5.114 -10.883 1.00 90.62 110 CYS A CA 1
ATOM 843 C C . CYS A 1 110 ? 4.323 -5.816 -11.967 1.00 90.62 110 CYS A C 1
ATOM 845 O O . CYS A 1 110 ? 4.745 -5.877 -13.118 1.00 90.62 110 CYS A O 1
ATOM 847 N N . LEU A 1 111 ? 3.148 -6.342 -11.608 1.00 90.88 111 LEU A N 1
ATOM 848 C CA . LEU A 1 111 ? 2.262 -7.031 -12.547 1.00 90.88 111 LEU A CA 1
ATOM 849 C C . LEU A 1 111 ? 1.753 -6.086 -13.640 1.00 90.88 111 LEU A C 1
ATOM 851 O O . LEU A 1 111 ? 1.762 -6.457 -14.811 1.00 90.88 111 LEU A O 1
ATOM 855 N N . GLU A 1 112 ? 1.348 -4.869 -13.271 1.00 90.81 112 GLU A N 1
ATOM 856 C CA . GLU A 1 112 ? 0.933 -3.832 -14.223 1.00 90.81 112 GLU A CA 1
ATOM 857 C C . GLU A 1 112 ? 2.074 -3.480 -15.189 1.00 90.81 112 GLU A C 1
ATOM 859 O O . GLU A 1 112 ? 1.896 -3.570 -16.403 1.00 90.81 112 GLU A O 1
ATOM 864 N N . ALA A 1 113 ? 3.264 -3.170 -14.668 1.00 91.56 113 ALA A N 1
ATOM 865 C CA . ALA A 1 113 ? 4.420 -2.819 -15.489 1.00 91.56 113 ALA A CA 1
ATOM 866 C C . ALA A 1 113 ? 4.871 -3.977 -16.396 1.00 91.56 113 ALA A C 1
ATOM 868 O O . ALA A 1 113 ? 5.176 -3.763 -17.567 1.00 91.56 113 ALA A O 1
ATOM 869 N N . LEU A 1 114 ? 4.857 -5.217 -15.895 1.00 91.75 114 LEU A N 1
ATOM 870 C CA . LEU A 1 114 ? 5.170 -6.401 -16.694 1.00 91.75 114 LEU A CA 1
ATOM 871 C C . LEU A 1 114 ? 4.178 -6.595 -17.843 1.00 91.75 114 LEU A C 1
ATOM 873 O O . LEU A 1 114 ? 4.591 -6.940 -18.951 1.00 91.75 114 LEU A O 1
ATOM 877 N N . MET A 1 115 ? 2.880 -6.413 -17.589 1.00 92.38 115 MET A N 1
ATOM 878 C CA . MET A 1 115 ? 1.863 -6.528 -18.634 1.00 92.38 115 MET A CA 1
ATOM 879 C C . MET A 1 115 ? 2.069 -5.477 -19.726 1.00 92.38 115 MET A C 1
ATOM 881 O O . MET A 1 115 ? 2.049 -5.830 -20.901 1.00 92.38 115 MET A O 1
ATOM 885 N N . GLU A 1 116 ? 2.334 -4.227 -19.351 1.00 94.50 116 GLU A N 1
ATOM 886 C CA . GLU A 1 116 ? 2.622 -3.144 -20.299 1.00 94.50 116 GLU A CA 1
ATOM 887 C C . GLU A 1 116 ? 3.857 -3.445 -21.158 1.00 94.50 116 GLU A C 1
ATOM 889 O O . GLU A 1 116 ? 3.793 -3.360 -22.386 1.00 94.50 116 GLU A O 1
ATOM 894 N N . VAL A 1 117 ? 4.956 -3.903 -20.545 1.00 93.81 117 VAL A N 1
ATOM 895 C CA . VAL A 1 117 ? 6.161 -4.313 -21.286 1.00 93.81 117 VAL A CA 1
ATOM 896 C C . VAL A 1 117 ? 5.850 -5.455 -22.260 1.00 93.81 117 VAL A C 1
ATOM 898 O O . VAL A 1 117 ? 6.271 -5.408 -23.415 1.00 93.81 117 VAL A O 1
ATOM 901 N N . ARG A 1 118 ? 5.072 -6.463 -21.839 1.00 92.62 118 ARG A N 1
ATOM 902 C CA . ARG A 1 118 ? 4.664 -7.586 -22.707 1.00 92.62 118 ARG A CA 1
ATOM 903 C C . ARG A 1 118 ? 3.775 -7.158 -23.873 1.00 92.62 118 ARG A C 1
ATOM 905 O O . ARG A 1 118 ? 3.797 -7.812 -24.910 1.00 92.62 118 ARG A O 1
ATOM 912 N N . LEU A 1 119 ? 3.016 -6.077 -23.713 1.00 96.00 119 LEU A N 1
ATOM 913 C CA . LEU A 1 119 ? 2.216 -5.468 -24.777 1.00 96.00 119 LEU A CA 1
ATOM 914 C C . LEU A 1 119 ? 3.043 -4.544 -25.692 1.00 96.00 119 LEU A C 1
ATOM 916 O O . LEU A 1 119 ? 2.493 -3.954 -26.618 1.00 96.00 119 LEU A O 1
ATOM 920 N N . GLY A 1 120 ? 4.357 -4.440 -25.467 1.00 95.12 120 GLY A N 1
ATOM 921 C CA . GLY A 1 120 ? 5.285 -3.652 -26.280 1.00 95.12 120 GLY A CA 1
ATOM 922 C C . GLY A 1 120 ? 5.514 -2.226 -25.776 1.00 95.12 120 GLY A C 1
ATOM 923 O O . GLY A 1 120 ? 6.220 -1.458 -26.429 1.00 95.12 120 GLY A O 1
ATOM 924 N N . ASN A 1 121 ? 4.960 -1.854 -24.618 1.00 94.62 121 ASN A N 1
ATOM 925 C CA . ASN A 1 121 ? 5.137 -0.528 -24.039 1.00 94.62 121 ASN A CA 1
ATOM 926 C C . ASN A 1 121 ? 6.432 -0.451 -23.212 1.00 94.62 121 ASN A C 1
ATOM 928 O O . ASN A 1 121 ? 6.453 -0.664 -21.997 1.00 94.62 121 ASN A O 1
ATOM 932 N N . THR A 1 122 ? 7.537 -0.126 -23.882 1.00 91.56 122 THR A N 1
ATOM 933 C CA . THR A 1 122 ? 8.880 -0.087 -23.278 1.00 91.56 122 THR A CA 1
ATOM 934 C C . THR A 1 122 ? 9.072 1.027 -22.244 1.00 91.56 122 THR A C 1
ATOM 936 O O . THR A 1 122 ? 10.011 0.952 -21.453 1.00 91.56 122 THR A O 1
ATOM 939 N N . TYR A 1 123 ? 8.163 2.010 -22.164 1.00 90.44 123 TYR A N 1
ATOM 940 C CA . TYR A 1 123 ? 8.158 3.034 -21.107 1.00 90.44 123 TYR A CA 1
ATOM 941 C C . TYR A 1 123 ? 8.121 2.423 -19.696 1.00 90.44 123 TYR A C 1
ATOM 943 O O . TYR A 1 123 ? 8.681 2.987 -18.756 1.00 90.44 123 TYR A O 1
ATOM 951 N N . PHE A 1 124 ? 7.494 1.252 -19.546 1.00 92.00 124 PHE A N 1
ATOM 952 C CA . PHE A 1 124 ? 7.358 0.567 -18.261 1.00 92.00 124 PHE A CA 1
ATOM 953 C C . PHE A 1 124 ? 8.564 -0.286 -17.873 1.00 92.00 124 PHE A C 1
ATOM 955 O O . PHE A 1 124 ? 8.623 -0.720 -16.726 1.00 92.00 124 PHE A O 1
ATOM 962 N N . GLN A 1 125 ? 9.539 -0.496 -18.762 1.00 91.69 125 GLN A N 1
ATOM 963 C CA . GLN A 1 125 ? 10.734 -1.282 -18.450 1.00 91.69 125 GLN A CA 1
ATOM 964 C C . GLN A 1 125 ? 11.501 -0.740 -17.226 1.00 91.69 125 GLN A C 1
ATOM 966 O O . GLN A 1 125 ? 11.648 -1.489 -16.263 1.00 91.69 125 GLN A O 1
ATOM 971 N N . PRO A 1 126 ? 11.894 0.551 -17.162 1.00 89.38 126 PRO A N 1
ATOM 972 C CA . PRO A 1 126 ? 12.585 1.078 -15.981 1.00 89.38 126 PRO A CA 1
ATOM 973 C C . PRO A 1 126 ? 11.717 1.062 -14.713 1.00 89.38 126 PRO A C 1
ATOM 975 O O . PRO A 1 126 ? 12.239 0.937 -13.609 1.00 89.38 126 PRO A O 1
ATOM 978 N N . ILE A 1 127 ? 10.391 1.176 -14.854 1.00 89.75 127 ILE A N 1
ATOM 979 C CA . ILE A 1 127 ? 9.448 1.095 -13.727 1.00 89.75 127 ILE A CA 1
ATOM 980 C C . ILE A 1 127 ? 9.429 -0.328 -13.173 1.00 89.75 127 ILE A C 1
ATOM 982 O O . ILE A 1 127 ? 9.482 -0.521 -11.961 1.00 89.75 127 ILE A O 1
ATOM 986 N N . LEU A 1 128 ? 9.354 -1.316 -14.066 1.00 89.75 128 LEU A N 1
ATOM 987 C CA . LEU A 1 128 ? 9.410 -2.722 -13.716 1.00 89.75 128 LEU A CA 1
ATOM 988 C C . LEU A 1 128 ? 10.719 -3.013 -12.988 1.00 89.75 128 LEU A C 1
ATOM 990 O O . LEU A 1 128 ? 10.657 -3.495 -11.866 1.00 89.75 128 LEU A O 1
ATOM 994 N N . ASP A 1 129 ? 11.863 -2.648 -13.566 1.00 88.94 129 ASP A N 1
ATOM 995 C CA . ASP A 1 129 ? 13.187 -2.915 -12.992 1.00 88.94 129 ASP A CA 1
ATOM 996 C C . ASP A 1 129 ? 13.334 -2.313 -11.585 1.00 88.94 129 ASP A C 1
ATOM 998 O O . ASP A 1 129 ? 13.713 -3.015 -10.649 1.00 88.94 129 ASP A O 1
ATOM 1002 N N . ALA A 1 130 ? 12.912 -1.061 -11.390 1.00 86.56 130 ALA A N 1
ATOM 1003 C CA . ALA A 1 130 ? 12.918 -0.427 -10.072 1.00 86.56 130 ALA A CA 1
ATOM 1004 C C . ALA A 1 130 ? 11.979 -1.125 -9.068 1.00 86.56 130 ALA A C 1
ATOM 1006 O O . ALA A 1 130 ? 12.290 -1.252 -7.884 1.00 86.56 130 ALA A O 1
ATOM 1007 N N . LEU A 1 131 ? 10.815 -1.604 -9.516 1.00 86.25 131 LEU A N 1
ATOM 1008 C CA . LEU A 1 131 ? 9.898 -2.355 -8.659 1.00 86.25 131 LEU A CA 1
ATOM 1009 C C . LEU A 1 131 ? 10.379 -3.792 -8.395 1.00 86.25 131 LEU A C 1
ATOM 1011 O O . LEU A 1 131 ? 10.002 -4.346 -7.360 1.00 86.25 131 LEU A O 1
ATOM 1015 N N . ARG A 1 132 ? 11.226 -4.367 -9.260 1.00 83.56 132 ARG A N 1
ATOM 1016 C CA . ARG A 1 132 ? 11.828 -5.703 -9.116 1.00 83.56 132 ARG A CA 1
ATOM 1017 C C . ARG A 1 132 ? 12.988 -5.771 -8.131 1.00 83.56 132 ARG A C 1
ATOM 1019 O O . ARG A 1 132 ? 13.310 -6.875 -7.706 1.00 83.56 132 ARG A O 1
ATOM 1026 N N . GLU A 1 133 ? 13.601 -4.644 -7.759 1.00 79.38 133 GLU A N 1
ATOM 1027 C CA . GLU A 1 133 ? 14.695 -4.646 -6.777 1.00 79.38 133 GLU A CA 1
ATOM 1028 C C . GLU A 1 133 ? 14.299 -5.405 -5.496 1.00 79.38 133 GLU A C 1
ATOM 1030 O O . GLU A 1 133 ? 13.125 -5.467 -5.135 1.00 79.38 133 GLU A O 1
ATOM 1035 N N . ARG A 1 134 ? 15.268 -6.002 -4.795 1.00 66.31 134 ARG A N 1
ATOM 1036 C CA . ARG A 1 134 ? 15.030 -6.992 -3.728 1.00 66.31 134 ARG A CA 1
ATOM 1037 C C . ARG A 1 134 ? 13.853 -6.647 -2.798 1.00 66.31 134 ARG A C 1
ATOM 1039 O O . ARG A 1 134 ? 13.767 -5.555 -2.231 1.00 66.31 134 ARG A O 1
ATOM 1046 N N . VAL A 1 135 ? 12.952 -7.613 -2.626 1.00 68.88 135 VAL A N 1
ATOM 1047 C CA . VAL A 1 135 ? 11.774 -7.495 -1.760 1.00 68.88 135 VAL A CA 1
ATOM 1048 C C . VAL A 1 135 ? 12.181 -7.749 -0.314 1.00 68.88 135 VAL A C 1
ATOM 1050 O O . VAL A 1 135 ? 12.397 -8.885 0.099 1.00 68.88 135 VAL A O 1
ATOM 1053 N N . ASP A 1 136 ? 12.278 -6.675 0.467 1.00 80.12 136 ASP A N 1
ATOM 1054 C CA . ASP A 1 136 ? 12.549 -6.728 1.908 1.00 80.12 136 ASP A CA 1
ATOM 1055 C C . ASP A 1 136 ? 11.254 -6.916 2.715 1.00 80.12 136 ASP A C 1
ATOM 1057 O O . ASP A 1 136 ? 10.923 -6.148 3.619 1.00 80.12 136 ASP A O 1
ATOM 1061 N N . SER A 1 137 ? 10.463 -7.923 2.333 1.00 87.25 137 SER A N 1
ATOM 1062 C CA . SER A 1 137 ? 9.240 -8.254 3.062 1.00 87.25 137 SER A CA 1
ATOM 1063 C C . SER A 1 137 ? 9.598 -9.010 4.347 1.00 87.25 137 SER A C 1
ATOM 1065 O O . SER A 1 137 ? 10.348 -9.994 4.281 1.00 87.25 137 SER A O 1
ATOM 1067 N N . PRO A 1 138 ? 9.061 -8.622 5.521 1.00 89.81 138 PRO A N 1
ATOM 1068 C CA . PRO A 1 138 ? 9.252 -9.364 6.767 1.00 89.81 138 PRO A CA 1
ATOM 1069 C C . PRO A 1 138 ? 8.413 -10.653 6.824 1.00 89.81 138 PRO A C 1
ATOM 1071 O O . PRO A 1 138 ? 8.487 -11.381 7.811 1.00 89.81 138 PRO A O 1
ATOM 1074 N N . PHE A 1 139 ? 7.597 -10.910 5.801 1.00 93.00 139 PHE A N 1
ATOM 1075 C CA . PHE A 1 139 ? 6.635 -11.999 5.730 1.00 93.00 139 PHE A CA 1
ATOM 1076 C C . PHE A 1 139 ? 7.202 -13.124 4.845 1.00 93.00 139 PHE A C 1
ATOM 1078 O O . PHE A 1 139 ? 7.318 -12.937 3.629 1.00 93.00 139 PHE A O 1
ATOM 1085 N N . PRO A 1 140 ? 7.635 -14.263 5.419 1.00 92.19 140 PRO A N 1
ATOM 1086 C CA . PRO A 1 140 ? 8.324 -15.309 4.665 1.00 92.19 140 PRO A CA 1
ATOM 1087 C C . PRO A 1 140 ? 7.458 -15.902 3.551 1.00 92.19 140 PRO A C 1
ATOM 1089 O O . PRO A 1 140 ? 7.946 -16.058 2.433 1.00 92.19 140 PRO A O 1
ATOM 1092 N N . THR A 1 141 ? 6.171 -16.155 3.805 1.00 91.56 141 THR A N 1
ATOM 1093 C CA . THR A 1 141 ? 5.279 -16.727 2.782 1.00 91.56 141 THR A CA 1
ATOM 1094 C C . THR A 1 141 ? 5.068 -15.747 1.634 1.00 91.56 141 THR A C 1
ATOM 1096 O O . THR A 1 141 ? 5.107 -16.117 0.461 1.00 91.56 141 THR A O 1
ATOM 1099 N N . THR A 1 142 ? 4.883 -14.472 1.966 1.00 90.31 142 THR A N 1
ATOM 1100 C CA . THR A 1 142 ? 4.774 -13.388 0.987 1.00 90.31 142 THR A CA 1
ATOM 1101 C C . THR A 1 142 ? 6.030 -13.272 0.129 1.00 90.31 142 THR A C 1
ATOM 1103 O O . THR A 1 142 ? 5.925 -13.165 -1.093 1.00 90.31 142 THR A O 1
ATOM 1106 N N . ARG A 1 143 ? 7.219 -13.343 0.740 1.00 90.19 143 ARG A N 1
ATOM 1107 C CA . ARG A 1 143 ? 8.494 -13.311 0.016 1.00 90.19 143 ARG A CA 1
ATOM 1108 C C . ARG A 1 143 ? 8.595 -14.462 -0.983 1.00 90.19 143 ARG A C 1
ATOM 1110 O O . ARG A 1 143 ? 8.850 -14.209 -2.155 1.00 90.19 143 ARG A O 1
ATOM 1117 N N . GLU A 1 144 ? 8.308 -15.687 -0.546 1.00 90.00 144 GLU A N 1
ATOM 1118 C CA . GLU A 1 144 ? 8.317 -16.869 -1.416 1.00 90.00 144 GLU A CA 1
ATOM 1119 C C . GLU A 1 144 ? 7.354 -16.730 -2.602 1.00 90.00 144 GLU A C 1
ATOM 1121 O O . GLU A 1 144 ? 7.708 -17.073 -3.728 1.00 90.00 144 GLU A O 1
ATOM 1126 N N . ILE A 1 145 ? 6.137 -16.216 -2.375 1.00 89.62 145 ILE A N 1
ATOM 1127 C CA . ILE A 1 145 ? 5.159 -15.991 -3.451 1.00 89.62 145 ILE A CA 1
ATOM 1128 C C . ILE A 1 145 ? 5.709 -14.987 -4.465 1.00 89.62 145 ILE A C 1
ATOM 1130 O O . ILE A 1 145 ? 5.620 -15.212 -5.671 1.00 89.62 145 ILE A O 1
ATOM 1134 N N . ILE A 1 146 ? 6.275 -13.878 -3.992 1.00 85.56 146 ILE A N 1
ATOM 1135 C CA . ILE A 1 146 ? 6.777 -12.821 -4.868 1.00 85.56 146 ILE A CA 1
ATOM 1136 C C . ILE A 1 146 ? 7.998 -13.300 -5.679 1.00 85.56 146 ILE A C 1
ATOM 1138 O O . ILE A 1 146 ? 8.067 -13.039 -6.883 1.00 85.56 146 ILE A O 1
ATOM 1142 N N . GLU A 1 147 ? 8.916 -14.041 -5.055 1.00 85.00 147 GLU A N 1
ATOM 1143 C CA . GLU A 1 147 ? 10.072 -14.661 -5.721 1.00 85.00 147 GLU A CA 1
ATOM 1144 C C . GLU A 1 147 ? 9.632 -15.734 -6.731 1.00 85.00 147 GLU A C 1
ATOM 1146 O O . GLU A 1 147 ? 10.080 -15.733 -7.879 1.00 85.00 147 GLU A O 1
ATOM 1151 N N . GLY A 1 148 ? 8.688 -16.601 -6.352 1.00 84.81 148 GLY A N 1
ATOM 1152 C CA . GLY A 1 148 ? 8.177 -17.684 -7.198 1.00 84.81 148 GLY A CA 1
ATOM 1153 C C . GLY A 1 148 ? 7.451 -17.211 -8.461 1.00 84.81 148 GLY A C 1
ATOM 1154 O O . GLY A 1 148 ? 7.408 -17.931 -9.457 1.00 84.81 148 GLY A O 1
ATOM 1155 N N . LEU A 1 149 ? 6.925 -15.983 -8.469 1.00 83.06 149 LEU A N 1
ATOM 1156 C CA . LEU A 1 149 ? 6.335 -15.375 -9.665 1.00 83.06 149 LEU A CA 1
ATOM 1157 C C . LEU A 1 149 ? 7.387 -14.922 -10.697 1.00 83.06 149 LEU A C 1
ATOM 1159 O O . LEU A 1 149 ? 7.011 -14.464 -11.779 1.00 83.06 149 LEU A O 1
ATOM 1163 N N . GLY A 1 150 ? 8.688 -15.015 -10.390 1.00 73.31 150 GLY A N 1
ATOM 1164 C CA . GLY A 1 150 ? 9.764 -14.534 -11.266 1.00 73.31 150 GLY A CA 1
ATOM 1165 C C . GLY A 1 150 ? 9.699 -13.021 -11.498 1.00 73.31 150 GLY A C 1
ATOM 1166 O O . GLY A 1 150 ? 10.120 -12.507 -12.537 1.00 73.31 150 GLY A O 1
ATOM 1167 N N . LEU A 1 151 ? 9.083 -12.300 -10.557 1.00 68.38 151 LEU A N 1
ATOM 1168 C CA . LEU A 1 151 ? 8.901 -10.850 -10.608 1.00 68.38 151 LEU A CA 1
ATOM 1169 C C . LEU A 1 151 ? 10.011 -10.099 -9.878 1.00 68.38 151 LEU A C 1
ATOM 1171 O O . LEU A 1 151 ? 10.011 -8.876 -9.918 1.00 68.38 151 LEU A O 1
ATOM 1175 N N . VAL A 1 152 ? 10.937 -10.813 -9.249 1.00 60.94 152 VAL A N 1
ATOM 1176 C CA . VAL A 1 152 ? 12.095 -10.284 -8.527 1.00 60.94 152 VAL A CA 1
ATOM 1177 C C . VAL A 1 152 ? 13.303 -11.052 -9.037 1.00 60.94 152 VAL A C 1
ATOM 1179 O O . VAL A 1 152 ? 13.253 -12.280 -9.126 1.00 60.94 152 VAL A O 1
ATOM 1182 N N . GLY A 1 153 ? 14.342 -10.327 -9.431 1.00 51.44 153 GLY A N 1
ATOM 1183 C CA . GLY A 1 153 ? 15.575 -10.856 -10.006 1.00 51.44 153 GLY A CA 1
ATOM 1184 C C . GLY A 1 153 ? 16.668 -9.817 -9.897 1.00 51.44 153 GLY A C 1
ATOM 1185 O O . GLY A 1 153 ? 16.351 -8.642 -10.185 1.00 51.44 153 GLY A O 1
#

Foldseek 3Di:
DVLLVQLLVLLLVLQVQLCVPVVDPDPSVLLSLLSNCVCVLCVPVPDDDPCQCVVDPVSVVVVVVSLLVSLVVVLVPDDPVCSVVCCCNSPPDDDLSVLSSVLSSLLSQLVVLVVCVVVVNCVSVVVLVVSQEQDPRPRVSSNCVCVVVVSHD

Sequence (153 aa):
PVRTRRVALIAWVLAEAENARAQASLPVDDIVRRALLLEAPKAITGDILYVTKTASPDMLRGVEQARSRASRELLDMLPPELQPAFAPYLRPLPGQAERLVQDASRLAGCLEALMEVRLGNTYFQPILDALRERVDSPFPTTREIIEGLGLVG

Secondary structure (DSSP, 8-state):
-HHHHHHHHHHHHHHHHHHHHS-----HHHHHHHHHHTTTTHHHH----HHHHTS-HHHHHHHHHHHHHHHHHHHHTS-TTTHHHHHHHHSPPSSHHHHHHHHHHHHHHHHHHHHHHHTT-GGGHHHHHHHHS----S-HHHHHHHHHTT---